Protein AF-A0A1F6I5W5-F1 (afdb_monomer_lite)

pLDDT: mean 93.82, std 8.25, ra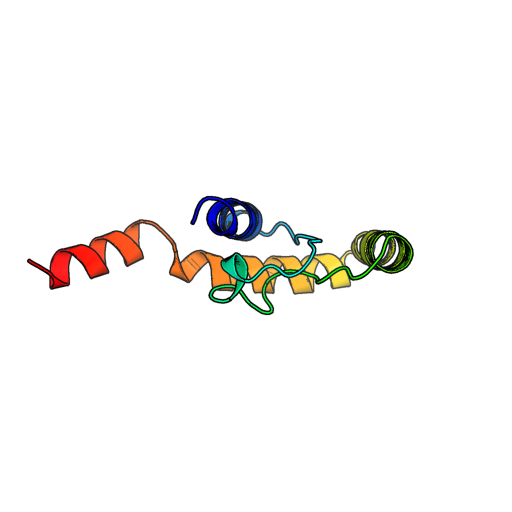nge [47.97, 98.56]

Foldseek 3Di:
DVPCVVLLVCLLQLHAAEEDDDPVCPVVPPLHHHDDDPVSVVVVVVVCVDPVSSNVSSVSSNVVSVCVPVVNVVVVVVVVD

Radius of gyration: 14.32 Å; chains: 1; bounding box: 31×25×39 Å

Structure (mmCIF, N/CA/C/O backbone):
data_AF-A0A1F6I5W5-F1
#
_entry.id   AF-A0A1F6I5W5-F1
#
loop_
_atom_site.group_PDB
_atom_site.id
_atom_site.type_symbol
_atom_site.label_atom_id
_atom_site.label_alt_id
_atom_site.label_comp_id
_atom_site.label_asym_id
_atom_site.label_entity_id
_atom_site.label_seq_id
_atom_site.pdbx_PDB_ins_code
_atom_site.Cartn_x
_atom_site.Cartn_y
_atom_site.Cartn_z
_atom_site.occupancy
_atom_site.B_iso_or_equiv
_atom_site.auth_seq_id
_atom_site.auth_comp_id
_atom_site.auth_asym_id
_atom_site.auth_atom_id
_atom_site.pdbx_PDB_model_num
ATOM 1 N N . MET A 1 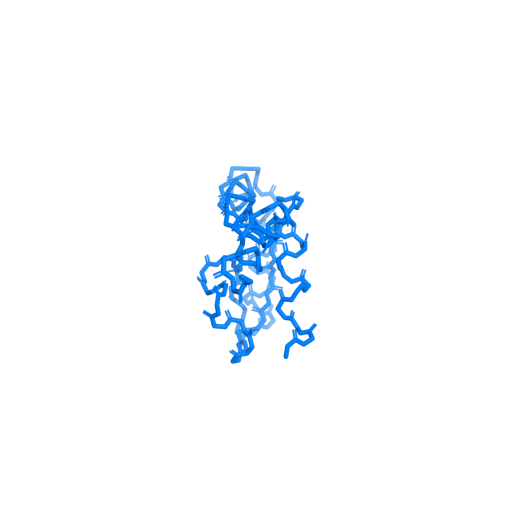1 ? -2.934 -13.693 11.108 1.00 47.97 1 MET A N 1
ATOM 2 C CA . MET A 1 1 ? -2.982 -12.256 11.471 1.00 47.97 1 MET A CA 1
ATOM 3 C C . MET A 1 1 ? -1.628 -11.543 11.386 1.00 47.97 1 MET A C 1
ATOM 5 O O . MET A 1 1 ? -1.631 -10.369 11.061 1.00 47.97 1 MET A O 1
ATOM 9 N N . LYS A 1 2 ? -0.482 -12.205 11.642 1.00 54.97 2 LYS A N 1
ATOM 10 C CA . LYS A 1 2 ? 0.850 -11.560 11.722 1.00 54.97 2 LYS A CA 1
ATOM 11 C C . LYS A 1 2 ? 1.328 -10.857 10.435 1.00 54.97 2 LYS A C 1
ATOM 13 O O . LYS A 1 2 ? 2.205 -10.003 10.510 1.00 54.97 2 LYS A O 1
ATOM 18 N N . ASP A 1 3 ? 0.761 -11.198 9.279 1.00 68.56 3 ASP A N 1
ATOM 19 C CA . ASP A 1 3 ? 1.319 -10.772 7.993 1.00 68.56 3 ASP A CA 1
ATOM 20 C C . ASP A 1 3 ? 0.664 -9.513 7.411 1.00 68.56 3 ASP A C 1
ATOM 22 O O . ASP A 1 3 ? 1.349 -8.735 6.749 1.00 68.56 3 ASP A O 1
ATOM 26 N N . ILE A 1 4 ? -0.630 -9.274 7.661 1.00 83.75 4 ILE A N 1
ATOM 27 C CA . ILE A 1 4 ? -1.359 -8.149 7.045 1.00 83.75 4 ILE A CA 1
ATOM 28 C C . ILE A 1 4 ? -0.969 -6.792 7.642 1.00 83.75 4 ILE A C 1
ATOM 30 O O . ILE A 1 4 ? -0.927 -5.783 6.945 1.00 83.75 4 ILE A O 1
ATOM 34 N N . THR A 1 5 ? -0.599 -6.761 8.921 1.00 88.69 5 THR A N 1
ATOM 35 C CA . THR A 1 5 ? -0.190 -5.522 9.591 1.00 88.69 5 THR A CA 1
ATOM 36 C C . THR A 1 5 ? 1.071 -4.926 8.977 1.00 88.69 5 THR A C 1
ATOM 38 O O . THR A 1 5 ? 1.220 -3.712 8.977 1.00 88.69 5 THR A O 1
ATOM 41 N N . LYS A 1 6 ? 1.957 -5.746 8.395 1.00 90.56 6 LYS A N 1
ATOM 42 C CA . LYS A 1 6 ? 3.168 -5.257 7.722 1.00 90.56 6 LYS A CA 1
ATOM 43 C C . LYS A 1 6 ? 2.843 -4.436 6.477 1.00 90.56 6 LYS A C 1
ATOM 45 O O . LYS A 1 6 ? 3.421 -3.369 6.301 1.00 90.56 6 LYS A O 1
ATOM 50 N N . ILE A 1 7 ? 1.920 -4.918 5.640 1.00 94.12 7 ILE A N 1
ATOM 51 C CA . ILE A 1 7 ? 1.540 -4.218 4.405 1.00 94.12 7 ILE A CA 1
ATOM 52 C C . ILE A 1 7 ? 0.709 -2.967 4.706 1.00 94.12 7 ILE A C 1
ATOM 54 O O . ILE A 1 7 ? 0.935 -1.933 4.089 1.00 94.12 7 ILE A O 1
ATOM 58 N N . ILE A 1 8 ? -0.163 -3.021 5.719 1.00 95.44 8 ILE A N 1
ATOM 59 C CA . ILE A 1 8 ? -0.922 -1.851 6.186 1.00 95.44 8 ILE A CA 1
ATOM 60 C C . ILE A 1 8 ? 0.024 -0.802 6.785 1.00 95.44 8 ILE A C 1
ATOM 62 O O . ILE A 1 8 ? -0.134 0.385 6.526 1.00 95.44 8 ILE A O 1
ATOM 66 N N . ASN A 1 9 ? 1.038 -1.227 7.543 1.00 94.94 9 ASN A N 1
ATOM 67 C CA . ASN A 1 9 ? 2.023 -0.315 8.117 1.00 94.94 9 ASN A CA 1
ATOM 68 C C . ASN A 1 9 ? 2.887 0.352 7.041 1.00 94.94 9 ASN A C 1
ATOM 70 O O . ASN A 1 9 ? 3.156 1.536 7.137 1.00 94.94 9 ASN A O 1
ATOM 74 N N . ALA A 1 10 ? 3.312 -0.365 5.997 1.00 96.38 10 ALA A N 1
ATOM 75 C CA . ALA A 1 10 ? 3.981 0.279 4.862 1.00 96.38 10 ALA A CA 1
ATOM 76 C C . ALA A 1 10 ? 3.045 1.289 4.170 1.00 96.38 10 ALA A C 1
ATOM 78 O O . ALA A 1 10 ? 3.428 2.429 3.900 1.00 96.38 10 ALA A O 1
ATOM 79 N N . ALA A 1 11 ? 1.789 0.893 3.965 1.00 97.38 11 ALA A N 1
ATOM 80 C CA . ALA A 1 11 ? 0.772 1.727 3.350 1.00 97.38 11 ALA A CA 1
ATOM 81 C C . ALA A 1 11 ? 0.482 3.015 4.142 1.00 97.38 11 ALA A C 1
ATOM 83 O O . ALA A 1 11 ? 0.312 4.059 3.522 1.00 97.38 11 ALA A O 1
ATOM 84 N N . SER A 1 12 ? 0.519 3.000 5.482 1.00 97.25 12 SER A N 1
ATOM 85 C CA . SER A 1 12 ? 0.319 4.210 6.302 1.00 97.25 12 SER A CA 1
ATOM 86 C C . SER A 1 12 ? 1.422 5.261 6.150 1.00 97.25 12 SER A C 1
ATOM 88 O O . SER A 1 12 ? 1.245 6.394 6.581 1.00 97.25 12 SER A O 1
ATOM 90 N N . PHE A 1 13 ? 2.552 4.911 5.531 1.00 97.38 13 PHE A N 1
ATOM 91 C CA . PHE A 1 13 ? 3.600 5.859 5.134 1.00 97.38 13 PHE A CA 1
ATOM 92 C C . PHE A 1 13 ? 3.583 6.163 3.627 1.00 97.38 13 PHE A C 1
ATOM 94 O O . PHE A 1 13 ? 4.529 6.756 3.116 1.00 97.38 13 PHE A O 1
ATOM 101 N N . GLY A 1 14 ? 2.546 5.732 2.900 1.00 97.62 14 GLY A N 1
ATOM 102 C CA . GLY A 1 14 ? 2.460 5.887 1.447 1.00 97.62 14 GLY A CA 1
ATOM 1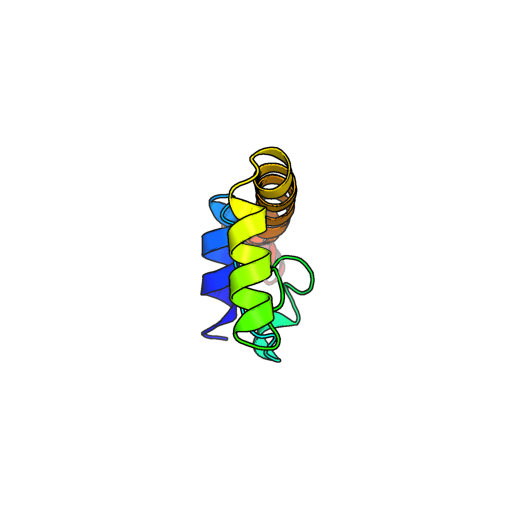03 C C . GLY A 1 14 ? 3.477 5.031 0.690 1.00 97.62 14 GLY A C 1
ATOM 104 O O . GLY A 1 14 ? 3.867 5.377 -0.418 1.00 97.62 14 GLY A O 1
ATOM 105 N N . ILE A 1 15 ? 3.954 3.926 1.273 1.00 98.19 15 ILE A N 1
ATOM 106 C CA . ILE A 1 15 ? 4.964 3.071 0.638 1.00 98.19 15 ILE A CA 1
ATOM 107 C C . ILE A 1 15 ? 4.262 1.953 -0.152 1.00 98.19 15 ILE A C 1
ATOM 109 O O . ILE A 1 15 ? 3.656 1.062 0.459 1.00 98.19 15 ILE A O 1
ATOM 113 N N . PRO A 1 16 ? 4.353 1.935 -1.498 1.00 97.88 16 PRO A N 1
ATOM 114 C CA . PRO A 1 16 ? 3.857 0.828 -2.307 1.00 97.88 16 PRO A CA 1
ATOM 115 C C . PRO A 1 16 ? 4.581 -0.470 -1.946 1.00 97.88 16 PRO A C 1
ATOM 117 O O . PRO A 1 16 ? 5.805 -0.503 -1.836 1.00 97.88 16 PRO A O 1
ATOM 120 N N . THR A 1 17 ? 3.836 -1.563 -1.784 1.00 96.69 17 THR A N 1
ATOM 121 C CA . THR A 1 17 ? 4.408 -2.863 -1.406 1.00 96.69 17 THR A CA 1
ATOM 122 C C . THR A 1 17 ? 4.242 -3.886 -2.522 1.00 96.69 17 THR A C 1
ATOM 124 O O . THR A 1 17 ? 3.123 -4.145 -2.961 1.00 96.69 17 THR A O 1
ATOM 127 N N . LEU A 1 18 ? 5.351 -4.505 -2.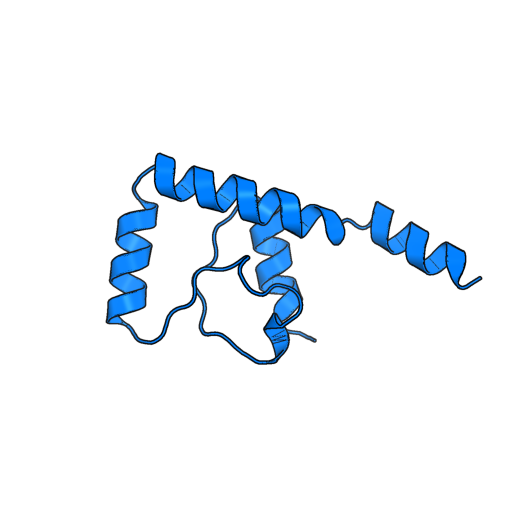935 1.00 96.88 18 LEU A N 1
ATOM 128 C CA . LEU A 1 18 ? 5.385 -5.679 -3.810 1.00 96.88 18 LEU A CA 1
ATOM 129 C C . LEU A 1 18 ? 5.332 -6.942 -2.951 1.00 96.88 18 LEU A C 1
ATOM 131 O O . LEU A 1 18 ? 6.184 -7.123 -2.081 1.00 96.88 18 LEU A O 1
ATOM 135 N N . THR A 1 19 ? 4.345 -7.814 -3.156 1.00 94.38 19 THR A N 1
ATOM 136 C CA . THR A 1 19 ? 4.241 -9.047 -2.358 1.00 94.38 19 THR A CA 1
ATOM 137 C C . THR A 1 19 ? 3.437 -10.144 -3.045 1.00 94.38 19 THR A C 1
ATOM 139 O O . THR A 1 19 ? 2.586 -9.879 -3.899 1.00 94.38 19 THR A O 1
ATOM 142 N N . GLN A 1 20 ? 3.723 -11.396 -2.692 1.00 93.19 20 GLN A N 1
ATOM 143 C CA . GLN A 1 20 ? 2.937 -12.530 -3.156 1.00 93.19 20 GLN A CA 1
ATOM 144 C C . GLN A 1 20 ? 1.579 -12.523 -2.435 1.00 93.19 20 GLN A C 1
ATOM 146 O O . GLN A 1 20 ? 1.545 -12.437 -1.203 1.00 93.19 20 GLN A O 1
ATOM 151 N N . PRO A 1 21 ? 0.449 -12.634 -3.156 1.00 90.94 21 PRO A N 1
A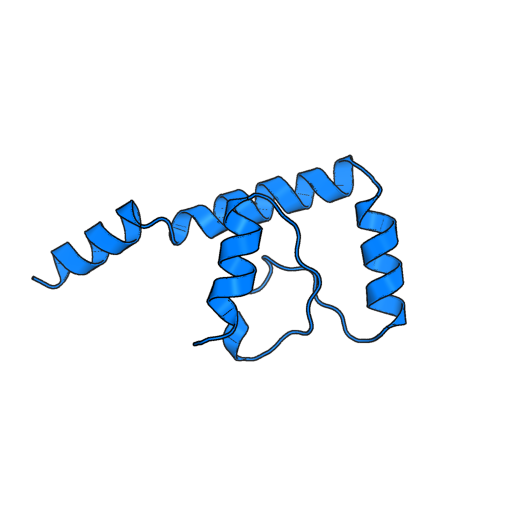TOM 152 C CA . PRO A 1 21 ? -0.858 -12.748 -2.525 1.00 90.94 21 PRO A CA 1
ATOM 153 C C . PRO A 1 21 ? -0.922 -13.966 -1.601 1.00 90.94 21 PRO A C 1
ATOM 155 O O . PRO A 1 21 ? -0.747 -15.101 -2.041 1.00 90.94 21 PRO A O 1
ATOM 158 N N . ILE A 1 22 ? -1.234 -13.737 -0.328 1.00 91.12 22 ILE A N 1
ATOM 159 C CA . ILE A 1 22 ? -1.564 -14.796 0.629 1.00 91.12 22 ILE A CA 1
ATOM 160 C C . ILE A 1 22 ? -2.985 -14.596 1.147 1.00 91.12 22 ILE A C 1
ATOM 162 O O . ILE A 1 22 ? -3.503 -13.478 1.161 1.00 91.12 22 ILE A O 1
ATOM 166 N N . ALA A 1 23 ? -3.612 -15.668 1.640 1.00 88.50 23 ALA A N 1
ATOM 167 C CA . ALA A 1 23 ? -4.966 -15.606 2.201 1.00 88.50 23 ALA A CA 1
ATOM 168 C C . ALA A 1 23 ? -5.099 -14.549 3.315 1.00 88.50 23 ALA A C 1
ATOM 170 O O . ALA A 1 23 ? -6.141 -13.911 3.454 1.00 88.50 23 ALA A O 1
ATOM 171 N N . GLY A 1 24 ? -4.016 -14.315 4.065 1.00 86.81 24 GLY A N 1
ATOM 172 C CA . GLY A 1 24 ? -3.949 -13.295 5.107 1.00 86.81 24 GLY A CA 1
ATOM 173 C C . GLY A 1 24 ? -4.103 -11.854 4.616 1.00 86.81 24 GLY A C 1
ATOM 174 O O . GLY A 1 24 ? -4.384 -10.999 5.441 1.00 86.81 24 GLY A O 1
ATOM 175 N N . TYR A 1 25 ? -3.956 -11.568 3.319 1.00 91.50 25 TYR A N 1
ATOM 176 C CA . TYR A 1 25 ? -4.089 -10.217 2.749 1.00 91.50 25 TYR A CA 1
ATOM 177 C C . TYR A 1 25 ? -5.478 -9.921 2.186 1.00 91.50 25 TYR A C 1
ATOM 179 O O . TYR A 1 25 ? -5.680 -8.868 1.587 1.00 91.50 25 TYR A O 1
ATOM 187 N N . LYS A 1 26 ? -6.447 -10.827 2.369 1.00 90.75 26 LYS A N 1
ATOM 188 C CA . LYS A 1 26 ? -7.796 -10.689 1.805 1.00 90.75 26 LYS A CA 1
ATOM 189 C C . LYS A 1 26 ? -8.457 -9.348 2.148 1.00 90.75 26 LYS A C 1
ATOM 191 O O . LYS A 1 26 ? -9.129 -8.782 1.294 1.00 90.75 26 LYS A O 1
ATOM 196 N N . GLU A 1 27 ? -8.248 -8.840 3.362 1.00 89.94 27 GLU A N 1
ATOM 197 C CA . GLU A 1 27 ? -8.842 -7.577 3.829 1.00 89.94 27 GLU A CA 1
ATOM 198 C C . GLU A 1 27 ? -8.197 -6.328 3.211 1.00 89.94 27 GLU A C 1
ATOM 200 O O . GLU A 1 27 ? -8.831 -5.284 3.175 1.00 89.94 27 GLU A O 1
ATOM 205 N N . PHE A 1 28 ? -6.975 -6.438 2.680 1.00 93.38 28 PHE A N 1
ATOM 206 C CA . PHE A 1 28 ? -6.232 -5.337 2.052 1.00 93.38 28 PHE A CA 1
ATOM 207 C C . PHE A 1 28 ? -5.999 -5.595 0.554 1.00 93.38 28 PHE A C 1
ATOM 209 O O . PHE A 1 28 ? -5.019 -5.148 -0.050 1.00 93.38 28 PHE A O 1
ATOM 216 N N . ASN A 1 29 ? -6.878 -6.392 -0.060 1.00 93.19 29 ASN A N 1
ATOM 217 C CA . ASN A 1 29 ? -6.718 -6.817 -1.440 1.00 93.19 29 ASN A CA 1
ATOM 218 C C . ASN A 1 29 ? -6.843 -5.635 -2.411 1.00 93.19 29 ASN A C 1
ATOM 220 O O . ASN A 1 29 ? -7.765 -4.829 -2.313 1.00 93.19 29 ASN A O 1
ATOM 224 N N . GLY A 1 30 ? -5.919 -5.547 -3.368 1.00 95.31 30 GLY A N 1
ATOM 225 C CA . GLY A 1 30 ? -5.837 -4.421 -4.301 1.00 95.31 30 GLY A CA 1
ATOM 226 C C . GLY A 1 30 ? -5.104 -3.188 -3.759 1.00 95.31 30 GLY A C 1
ATOM 227 O O . GLY A 1 30 ? -4.977 -2.212 -4.494 1.00 95.31 30 GLY A O 1
ATOM 228 N N . PHE A 1 31 ? -4.589 -3.230 -2.528 1.00 97.19 31 PHE A N 1
ATOM 229 C CA . PHE A 1 31 ? -3.776 -2.164 -1.922 1.00 97.19 31 PHE A CA 1
ATOM 230 C C . PHE A 1 31 ? -2.318 -2.596 -1.702 1.00 97.19 31 PHE A C 1
ATOM 232 O O . PHE A 1 31 ? -1.607 -2.102 -0.834 1.00 97.19 31 PHE A O 1
ATOM 239 N N . TYR A 1 32 ? -1.873 -3.530 -2.534 1.00 96.31 32 TYR A N 1
ATOM 240 C CA . TYR A 1 32 ? -0.489 -3.937 -2.731 1.00 96.31 32 TYR A CA 1
ATOM 241 C C . TYR A 1 32 ? -0.327 -4.352 -4.198 1.00 96.31 32 TYR A C 1
ATOM 243 O O . TYR A 1 32 ? -1.314 -4.638 -4.884 1.00 96.31 32 TYR A O 1
ATOM 251 N N . ILE A 1 33 ? 0.910 -4.402 -4.681 1.00 97.31 33 ILE A N 1
ATOM 252 C CA . ILE A 1 33 ? 1.237 -4.836 -6.037 1.00 97.31 33 ILE A CA 1
ATOM 253 C C . ILE A 1 33 ? 1.537 -6.345 -5.994 1.00 97.31 33 ILE A C 1
ATOM 255 O O . ILE A 1 33 ? 2.515 -6.757 -5.359 1.00 97.31 33 ILE A O 1
ATOM 259 N N . PRO A 1 34 ? 0.701 -7.197 -6.615 1.00 95.81 34 PRO A N 1
ATOM 260 C CA . PRO A 1 34 ? 0.868 -8.641 -6.539 1.00 95.81 34 PRO A CA 1
ATOM 261 C C . PRO A 1 34 ? 2.017 -9.117 -7.435 1.00 95.81 34 PRO A C 1
ATOM 263 O O . PRO A 1 34 ? 2.024 -8.840 -8.635 1.00 95.81 34 PRO A O 1
ATOM 266 N N . ILE A 1 35 ? 2.937 -9.903 -6.875 1.00 96.38 35 ILE A N 1
ATOM 267 C CA . ILE A 1 35 ? 3.984 -10.605 -7.636 1.00 96.38 35 ILE A CA 1
ATOM 268 C C . ILE A 1 35 ? 3.649 -12.094 -7.767 1.00 96.38 35 ILE A C 1
ATOM 270 O O . ILE A 1 35 ? 3.121 -12.712 -6.838 1.00 96.38 35 ILE A O 1
ATOM 274 N N . LYS A 1 36 ? 3.934 -12.670 -8.938 1.00 93.12 36 LYS A N 1
ATOM 275 C CA . LYS A 1 36 ? 3.708 -14.097 -9.241 1.00 93.12 36 LYS A CA 1
ATOM 276 C C . LYS A 1 36 ? 5.012 -14.886 -9.332 1.00 93.12 36 LYS A C 1
ATOM 278 O O . LYS A 1 36 ? 5.033 -16.070 -9.015 1.00 93.12 36 LYS A O 1
ATOM 283 N N . ASP A 1 37 ? 6.074 -14.209 -9.745 1.00 95.88 37 ASP A N 1
ATOM 284 C CA . ASP A 1 37 ? 7.403 -14.745 -10.018 1.00 95.88 37 ASP A CA 1
ATOM 285 C C . ASP A 1 37 ? 8.458 -13.623 -9.943 1.00 95.88 37 ASP A C 1
ATOM 287 O O . ASP A 1 37 ? 8.135 -12.443 -9.758 1.00 95.88 37 ASP A O 1
ATOM 291 N N . MET A 1 38 ? 9.733 -13.990 -10.078 1.00 96.19 38 MET A N 1
ATOM 292 C CA . MET A 1 38 ? 10.847 -13.039 -10.014 1.00 96.19 38 MET A CA 1
ATOM 293 C C . MET A 1 38 ? 10.834 -12.022 -11.161 1.00 96.19 38 MET A C 1
ATOM 295 O O . MET A 1 38 ? 11.193 -10.865 -10.945 1.00 96.19 38 MET A O 1
ATOM 299 N N . ASP A 1 39 ? 10.364 -12.406 -12.347 1.00 96.94 39 ASP A N 1
ATOM 300 C CA . ASP A 1 39 ? 10.290 -11.499 -13.496 1.00 96.94 39 ASP A CA 1
ATOM 301 C C . ASP A 1 39 ? 9.257 -10.391 -13.253 1.00 96.94 39 ASP A C 1
ATOM 303 O O . ASP A 1 39 ? 9.512 -9.213 -13.519 1.00 96.94 39 ASP A O 1
ATOM 307 N N . SER A 1 40 ? 8.104 -10.739 -12.675 1.00 95.94 40 SER A N 1
ATOM 308 C CA . SER A 1 40 ? 7.078 -9.779 -12.266 1.00 95.94 40 SER A CA 1
ATOM 309 C C . SER A 1 40 ? 7.575 -8.836 -11.171 1.00 95.94 40 SER A C 1
ATOM 311 O O . SER A 1 40 ? 7.277 -7.644 -11.227 1.00 95.94 40 SER A O 1
ATOM 313 N N . LEU A 1 41 ? 8.386 -9.334 -10.229 1.00 97.25 41 LEU A N 1
ATOM 314 C CA . LEU A 1 41 ? 9.011 -8.505 -9.198 1.00 97.25 41 LEU A CA 1
ATOM 315 C C . LEU A 1 41 ? 9.928 -7.451 -9.826 1.00 97.25 41 LEU A C 1
ATOM 317 O O . LEU A 1 41 ? 9.777 -6.268 -9.528 1.00 97.25 41 LEU A O 1
ATOM 321 N N . VAL A 1 42 ? 10.844 -7.861 -10.710 1.00 97.94 42 VAL A N 1
ATOM 322 C CA . VAL A 1 42 ? 11.780 -6.940 -11.378 1.00 97.94 42 VAL A CA 1
ATOM 323 C C . VAL A 1 42 ? 11.015 -5.920 -12.218 1.00 97.94 42 VAL A C 1
ATOM 325 O O . VAL A 1 42 ? 11.255 -4.721 -12.104 1.00 97.94 42 VAL A O 1
ATOM 328 N N . LYS A 1 43 ? 10.041 -6.372 -13.012 1.00 97.75 43 LYS A N 1
ATOM 329 C CA . LYS A 1 43 ? 9.236 -5.498 -13.872 1.00 97.75 43 LYS A CA 1
ATOM 330 C C . LYS A 1 43 ? 8.495 -4.420 -13.083 1.00 97.75 43 LYS A C 1
ATOM 332 O O . LYS A 1 43 ? 8.480 -3.265 -13.498 1.00 97.75 43 LYS A O 1
ATOM 337 N N . GLU A 1 44 ? 7.847 -4.785 -11.981 1.00 97.62 44 GLU A N 1
ATOM 338 C CA . GLU A 1 44 ? 7.112 -3.819 -11.162 1.00 97.62 44 GLU A CA 1
ATOM 339 C C . GLU A 1 44 ? 8.051 -2.906 -10.364 1.00 97.62 44 GLU A C 1
ATOM 341 O O . GLU A 1 44 ? 7.774 -1.714 -10.241 1.00 97.62 44 GLU A O 1
ATOM 346 N N . ALA A 1 45 ? 9.195 -3.415 -9.897 1.00 97.38 45 ALA A N 1
ATOM 347 C CA . ALA A 1 45 ? 10.219 -2.595 -9.253 1.00 97.38 45 ALA A CA 1
ATOM 348 C C . ALA A 1 45 ? 10.798 -1.533 -10.204 1.00 97.38 45 ALA A C 1
ATOM 350 O O . ALA A 1 45 ? 10.997 -0.392 -9.792 1.00 97.38 45 ALA A O 1
ATOM 351 N N . GLU A 1 46 ? 11.012 -1.865 -11.481 1.00 98.31 46 GLU A N 1
ATOM 352 C CA . GLU A 1 46 ? 11.433 -0.885 -12.492 1.00 98.31 46 GLU A CA 1
ATOM 353 C C . GLU A 1 46 ? 10.373 0.200 -12.714 1.00 98.31 46 GLU A C 1
ATOM 355 O O . GLU A 1 46 ? 10.711 1.381 -12.776 1.00 98.31 46 GLU A O 1
ATOM 360 N N . LYS A 1 47 ? 9.082 -0.160 -12.761 1.00 98.19 47 LYS A N 1
ATOM 361 C CA . LYS A 1 47 ? 7.998 0.831 -12.880 1.00 98.19 47 LYS A CA 1
ATOM 362 C C . LYS A 1 47 ? 7.929 1.774 -11.685 1.00 98.19 47 LYS A C 1
ATOM 364 O O . LYS A 1 47 ? 7.636 2.946 -11.869 1.00 98.19 47 LYS A O 1
ATOM 369 N N . LEU A 1 48 ? 8.201 1.291 -10.472 1.00 98.06 48 LEU A N 1
ATOM 370 C CA . LEU A 1 48 ? 8.192 2.121 -9.259 1.00 98.06 48 LEU A CA 1
ATOM 371 C C . LEU A 1 48 ? 9.281 3.203 -9.245 1.00 98.06 48 LEU A C 1
ATOM 373 O O . LEU A 1 48 ? 9.213 4.102 -8.412 1.00 98.06 48 LEU A O 1
ATOM 377 N N . LYS A 1 49 ? 10.258 3.157 -10.161 1.00 97.38 49 LYS A N 1
ATOM 378 C CA . LYS A 1 49 ? 11.205 4.263 -10.372 1.00 97.38 49 LYS A CA 1
ATOM 379 C C . LYS A 1 49 ? 10.562 5.459 -11.081 1.00 97.38 49 LYS A C 1
ATOM 381 O O . LYS A 1 49 ? 11.082 6.566 -10.974 1.00 97.38 49 LYS A O 1
ATOM 386 N N . ASP A 1 50 ? 9.456 5.253 -11.801 1.00 98.50 50 ASP A N 1
ATOM 387 C CA . ASP A 1 50 ? 8.656 6.346 -12.348 1.00 98.50 50 ASP A CA 1
ATOM 388 C C . ASP A 1 50 ? 7.853 7.020 -11.231 1.00 98.50 50 ASP A C 1
ATOM 390 O O . ASP A 1 50 ? 7.055 6.390 -10.533 1.00 98.50 50 ASP A O 1
ATOM 394 N N . VAL A 1 51 ? 8.054 8.329 -11.079 1.00 98.31 51 VAL A N 1
ATOM 395 C CA . VAL A 1 51 ? 7.454 9.113 -9.994 1.00 98.31 51 VAL A CA 1
ATOM 396 C C . VAL A 1 51 ? 5.926 9.132 -10.057 1.00 98.31 51 VAL A C 1
ATOM 398 O O . VAL A 1 51 ? 5.270 9.116 -9.019 1.00 98.31 51 VAL A O 1
ATOM 401 N N . ASN A 1 52 ? 5.337 9.123 -11.255 1.00 98.44 52 ASN A N 1
ATOM 402 C CA . ASN A 1 52 ? 3.885 9.163 -11.400 1.00 98.44 52 ASN A CA 1
ATOM 403 C C . ASN A 1 52 ? 3.272 7.824 -10.998 1.00 98.44 52 ASN A C 1
ATOM 405 O O . ASN A 1 52 ? 2.291 7.799 -10.255 1.00 98.44 52 ASN A O 1
ATOM 409 N N . TYR A 1 53 ? 3.869 6.716 -11.437 1.00 98.38 53 TYR A N 1
ATOM 410 C CA . TYR A 1 53 ? 3.451 5.379 -11.032 1.00 98.38 53 TYR A CA 1
ATOM 411 C C . TYR A 1 53 ? 3.597 5.172 -9.522 1.00 98.38 53 TYR A C 1
ATOM 413 O O . TYR A 1 53 ? 2.683 4.650 -8.880 1.00 98.38 53 TYR A O 1
ATOM 421 N N . TYR A 1 54 ? 4.711 5.627 -8.941 1.00 98.56 54 TYR A N 1
ATOM 422 C CA . TYR A 1 54 ? 4.917 5.581 -7.496 1.00 98.56 54 TYR A CA 1
ATOM 423 C C . TYR A 1 54 ? 3.843 6.381 -6.754 1.00 98.56 54 TYR A C 1
ATOM 425 O O . TYR A 1 54 ? 3.201 5.842 -5.855 1.00 98.56 54 TYR A O 1
ATOM 433 N N . ASN A 1 55 ? 3.600 7.634 -7.149 1.00 98.50 55 ASN A N 1
ATOM 434 C CA . ASN A 1 55 ? 2.642 8.513 -6.474 1.00 98.50 55 ASN A CA 1
ATOM 435 C C . ASN A 1 55 ? 1.206 7.982 -6.566 1.00 98.50 55 ASN A C 1
ATOM 437 O O . ASN A 1 55 ? 0.496 7.976 -5.565 1.00 98.50 55 ASN A O 1
ATOM 441 N N . GLN A 1 56 ? 0.805 7.440 -7.722 1.00 98.19 56 GLN A N 1
ATOM 442 C CA . GLN A 1 56 ? -0.499 6.782 -7.878 1.00 98.19 56 GLN A CA 1
ATOM 443 C C . GLN A 1 56 ? -0.697 5.650 -6.866 1.00 98.19 56 GLN A C 1
ATOM 445 O O . GLN A 1 56 ? -1.779 5.504 -6.294 1.00 98.19 56 GLN A O 1
ATOM 450 N N . TRP A 1 57 ? 0.341 4.844 -6.635 1.00 98.38 57 TRP A N 1
ATOM 451 C CA . TRP A 1 57 ? 0.289 3.797 -5.623 1.00 98.38 57 TRP A CA 1
ATOM 452 C C . TRP A 1 57 ? 0.353 4.354 -4.204 1.00 98.38 57 TRP A C 1
ATOM 454 O O . TRP A 1 57 ? -0.456 3.930 -3.384 1.00 98.38 57 TRP A O 1
ATOM 464 N N . SER A 1 58 ? 1.257 5.294 -3.925 1.00 98.56 58 SER A N 1
ATOM 465 C CA . SER A 1 58 ? 1.425 5.944 -2.619 1.00 98.56 58 SER A CA 1
ATOM 466 C C . SER A 1 58 ? 0.103 6.511 -2.110 1.00 98.56 58 SER A C 1
ATOM 468 O O . SER A 1 58 ? -0.362 6.123 -1.039 1.00 98.56 58 SER A O 1
ATOM 470 N N . ASP A 1 59 ? -0.561 7.339 -2.919 1.00 98.44 59 ASP A N 1
ATOM 471 C CA . ASP A 1 59 ? -1.830 7.970 -2.551 1.00 98.44 59 ASP A CA 1
ATOM 472 C C . ASP A 1 59 ? -2.922 6.923 -2.324 1.00 98.44 59 ASP A C 1
ATOM 474 O O . ASP A 1 59 ? -3.697 6.994 -1.367 1.00 98.44 59 ASP A O 1
ATOM 478 N N . ARG A 1 60 ? -2.978 5.905 -3.188 1.00 98.12 60 ARG A N 1
ATOM 479 C CA . ARG A 1 60 ? -3.960 4.826 -3.081 1.00 98.12 60 ARG A CA 1
ATOM 480 C C . ARG A 1 60 ? -3.800 4.033 -1.786 1.00 98.12 60 ARG A C 1
ATOM 482 O O . ARG A 1 60 ? -4.799 3.770 -1.119 1.00 98.12 60 ARG A O 1
ATOM 489 N N . VAL A 1 61 ? -2.581 3.608 -1.453 1.00 98.12 61 VAL A N 1
ATOM 490 C CA . VAL A 1 61 ? -2.340 2.767 -0.270 1.00 98.12 61 VAL A CA 1
ATOM 491 C C . VAL A 1 61 ? -2.458 3.574 1.019 1.00 98.12 61 VAL A C 1
ATOM 493 O O . VAL A 1 61 ? -3.030 3.072 1.984 1.00 98.12 61 VAL A O 1
ATOM 496 N N . PHE A 1 62 ? -2.017 4.835 1.013 1.00 98.31 62 PHE A N 1
ATOM 497 C CA . PHE A 1 62 ? -2.148 5.744 2.149 1.00 98.31 62 PHE A CA 1
ATOM 498 C C . PHE A 1 62 ? -3.615 5.955 2.532 1.00 98.31 62 PHE A C 1
ATOM 500 O O . PHE A 1 62 ? -4.006 5.725 3.677 1.00 98.31 62 PHE A O 1
ATOM 507 N N . ASN A 1 63 ? -4.457 6.280 1.547 1.00 97.88 63 ASN A N 1
ATOM 508 C CA . ASN A 1 63 ? -5.887 6.490 1.768 1.00 97.88 63 ASN A CA 1
ATOM 509 C C . ASN A 1 63 ? -6.609 5.239 2.292 1.00 97.88 63 ASN A C 1
ATOM 511 O O . ASN A 1 63 ? -7.569 5.354 3.055 1.00 97.88 63 ASN A O 1
ATOM 515 N N . GLU A 1 64 ? -6.168 4.039 1.908 1.00 97.25 64 GLU A N 1
ATOM 516 C CA . GLU A 1 64 ? -6.747 2.806 2.444 1.00 97.25 64 GLU A CA 1
ATOM 517 C C . GLU A 1 64 ? -6.270 2.518 3.870 1.00 97.25 64 GLU A C 1
ATOM 519 O O . GLU A 1 64 ? -7.077 2.154 4.731 1.00 97.25 64 GLU A O 1
ATOM 524 N N . ALA A 1 65 ? -4.976 2.706 4.144 1.00 96.81 65 ALA A N 1
ATOM 525 C CA . ALA A 1 65 ? -4.388 2.484 5.462 1.00 96.81 65 ALA A CA 1
ATOM 526 C C . ALA A 1 65 ? -5.046 3.350 6.544 1.00 96.81 65 ALA A C 1
ATOM 528 O O . ALA A 1 65 ? -5.195 2.904 7.683 1.00 96.81 65 ALA A O 1
ATOM 529 N N . GLU A 1 66 ? -5.551 4.530 6.178 1.00 96.25 66 GLU A N 1
ATOM 530 C CA . GLU A 1 66 ? -6.320 5.396 7.068 1.00 96.25 66 GLU A CA 1
ATOM 531 C C . GLU A 1 66 ? -7.524 4.698 7.711 1.00 96.25 66 GLU A C 1
ATOM 533 O O . GLU A 1 66 ? -7.931 5.080 8.807 1.00 96.25 66 GLU A O 1
ATOM 538 N N . LYS A 1 67 ? -8.128 3.675 7.092 1.00 94.69 67 LYS A N 1
ATOM 539 C CA . LYS A 1 67 ? -9.222 2.891 7.710 1.00 94.69 67 LYS A CA 1
ATOM 540 C C . LYS A 1 67 ? -8.781 2.158 8.979 1.00 94.69 67 LYS A C 1
ATOM 542 O O . LYS A 1 67 ? -9.611 1.887 9.843 1.00 94.69 67 LYS A O 1
ATOM 547 N N . TYR A 1 68 ? -7.486 1.884 9.096 1.00 93.94 68 TYR A N 1
ATOM 548 C CA . TYR A 1 68 ? -6.862 1.162 10.199 1.00 93.94 68 TYR A CA 1
ATOM 549 C C . TYR A 1 68 ? -6.215 2.095 11.230 1.00 93.94 68 TYR A C 1
ATOM 551 O O . TYR A 1 68 ? -5.631 1.613 12.201 1.00 93.94 68 TYR A O 1
ATOM 559 N N . HIS A 1 69 ? -6.318 3.419 11.054 1.00 94.06 69 HIS A N 1
ATOM 560 C CA . HIS A 1 69 ? -5.777 4.383 12.007 1.00 94.06 69 HIS A CA 1
ATOM 561 C C . HIS A 1 69 ? -6.376 4.169 13.408 1.00 94.06 69 HIS A C 1
ATOM 563 O O . HIS A 1 69 ? -7.582 3.950 13.563 1.00 94.06 69 HIS A O 1
ATOM 569 N N . ILE A 1 70 ? -5.536 4.265 14.446 1.00 93.00 70 ILE A N 1
ATOM 570 C CA . ILE A 1 70 ? -5.902 3.902 15.825 1.00 93.00 70 ILE A CA 1
ATOM 571 C C . ILE A 1 70 ? -7.132 4.656 16.343 1.00 93.00 70 ILE A C 1
ATOM 573 O O . ILE A 1 70 ? -7.913 4.092 17.102 1.00 93.00 70 ILE A O 1
ATOM 577 N N . SER A 1 71 ? -7.356 5.896 15.8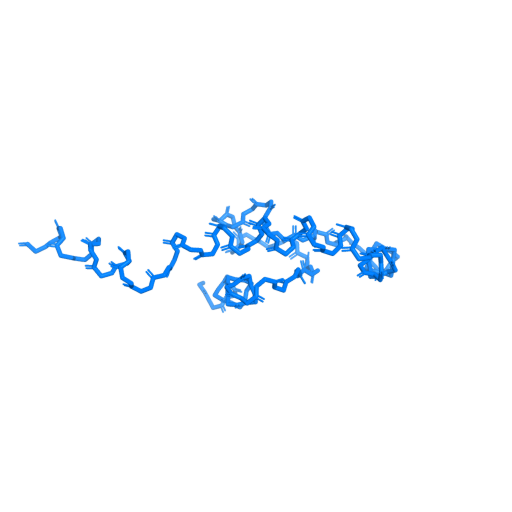95 1.00 95.06 71 SER A N 1
ATOM 578 C CA . SER A 1 71 ? -8.560 6.660 16.253 1.00 95.06 71 SER A CA 1
ATOM 579 C C . SER A 1 71 ? -9.849 5.976 15.784 1.00 95.06 71 SER A C 1
ATOM 581 O O . SER A 1 71 ? -10.779 5.839 16.576 1.00 95.06 71 SER A O 1
ATOM 583 N N . LYS A 1 72 ? -9.891 5.469 14.544 1.00 94.75 72 LYS A N 1
ATOM 584 C CA . LYS A 1 72 ? -11.055 4.758 13.988 1.00 94.75 72 LYS A CA 1
ATOM 585 C C . LYS A 1 72 ? -11.254 3.411 14.667 1.00 94.75 72 LYS A C 1
ATOM 587 O O . LYS A 1 72 ? -12.377 3.042 14.996 1.00 94.75 72 LYS A O 1
ATOM 592 N N . ILE A 1 73 ? -10.162 2.697 14.934 1.00 93.00 73 ILE A N 1
ATOM 593 C CA . ILE A 1 73 ? -10.219 1.419 15.649 1.00 93.00 73 ILE A CA 1
ATOM 594 C C . ILE A 1 73 ? -10.754 1.620 17.070 1.00 93.00 73 ILE A C 1
ATOM 596 O O . ILE A 1 73 ? -11.665 0.907 17.486 1.00 93.00 73 ILE A O 1
ATOM 600 N N . ALA A 1 74 ? -10.263 2.624 17.798 1.00 95.44 74 ALA A N 1
ATOM 601 C CA . ALA A 1 74 ? -10.740 2.940 19.141 1.00 95.44 74 ALA A CA 1
ATOM 602 C C . ALA A 1 74 ? -12.248 3.256 19.172 1.00 95.44 74 ALA A C 1
ATOM 604 O O . ALA A 1 74 ? -12.939 2.842 20.102 1.00 95.44 74 ALA A O 1
ATOM 605 N N . GLU A 1 75 ? -12.783 3.942 18.156 1.00 95.81 75 GLU A N 1
ATOM 606 C CA . GLU A 1 75 ? -14.227 4.177 18.025 1.00 95.81 75 GLU A CA 1
ATOM 607 C C . GLU A 1 75 ? -15.033 2.886 17.852 1.00 95.81 75 GLU A C 1
ATOM 609 O O . GLU A 1 75 ? -16.111 2.770 18.434 1.00 95.81 75 GLU A O 1
ATOM 614 N N . LEU A 1 76 ? -14.526 1.906 17.097 1.00 93.81 76 LEU A N 1
ATOM 615 C CA . LEU A 1 76 ? -15.191 0.608 16.943 1.00 93.81 76 LEU A CA 1
ATOM 616 C C . LEU A 1 76 ? -15.282 -0.132 18.279 1.00 93.81 76 LEU A C 1
ATOM 618 O O . LEU A 1 76 ? -16.348 -0.639 18.619 1.00 93.81 76 LEU A O 1
ATOM 622 N N . TYR A 1 77 ? -14.204 -0.136 19.067 1.00 94.88 77 TYR A N 1
ATOM 623 C CA . TYR A 1 77 ? -14.205 -0.752 20.397 1.00 94.88 77 TYR A CA 1
ATOM 624 C C . TYR A 1 77 ? -15.181 -0.071 21.359 1.00 94.88 77 TYR A C 1
ATOM 626 O O . TYR A 1 77 ? -15.878 -0.760 22.097 1.00 94.88 77 TYR A O 1
ATOM 634 N N . LYS A 1 78 ? -15.293 1.263 21.322 1.00 95.12 78 LYS A N 1
ATOM 635 C CA . LYS A 1 78 ? -16.266 2.001 22.149 1.00 95.12 78 LYS A CA 1
ATOM 636 C C . LYS A 1 78 ? -17.720 1.618 21.869 1.00 95.12 78 LYS A C 1
ATOM 638 O O . LYS A 1 78 ? -18.539 1.788 22.754 1.00 95.12 78 LYS A O 1
ATOM 643 N N . ARG A 1 79 ? -18.048 1.132 20.666 1.00 95.62 79 ARG A N 1
ATOM 644 C CA . ARG A 1 79 ? -19.411 0.695 20.298 1.00 95.62 79 ARG A CA 1
ATOM 645 C C . ARG A 1 79 ? -19.756 -0.714 20.784 1.00 95.62 79 ARG A C 1
ATOM 647 O O . ARG A 1 79 ? -20.905 -1.121 20.660 1.00 95.62 79 ARG A O 1
ATOM 654 N N . LEU A 1 80 ? -18.763 -1.471 21.248 1.00 93.31 80 LEU A N 1
ATOM 655 C CA . LEU A 1 80 ? -18.949 -2.808 21.817 1.00 93.31 80 LEU A CA 1
ATOM 656 C C . LEU A 1 80 ? -19.156 -2.772 23.339 1.00 93.31 80 LEU A C 1
ATOM 658 O O . LEU A 1 80 ? -19.458 -3.812 23.923 1.00 93.31 80 LEU A O 1
ATOM 662 N N . LEU A 1 81 ? -18.948 -1.603 23.955 1.00 75.12 81 LEU A N 1
ATOM 663 C CA . LEU A 1 81 ? -19.197 -1.312 25.367 1.00 75.12 81 LEU A CA 1
ATOM 664 C C . LEU A 1 81 ? -20.573 -0.662 25.524 1.00 75.12 81 LEU A C 1
ATOM 666 O O . LEU A 1 81 ? -21.234 -0.979 26.536 1.00 75.12 81 LEU A O 1
#

Secondary structure (DSSP, 8-state):
-TTHHHHHHHHTTT---EE---GGGGGGTTSSEE-SSHHHHHHHHHHTTSHHHHHHHHHHHHHHHGGG-HHHHHHHHHTT-

Sequence (81 aa):
MKDITKIINAASFGIPTLTQPIAGYKEFNGFYIPIKDMDSLVKEAEKLKDVNYYNQWSDRVFNEAEKYHISKIAELYKRLL